Protein AF-A0A2D7RD30-F1 (afdb_monomer_lite)

pLDDT: mean 78.04, std 14.22, range [43.97, 94.5]

Structure (mmCIF, N/CA/C/O backbone):
data_AF-A0A2D7RD30-F1
#
_entry.id   AF-A0A2D7RD30-F1
#
loop_
_atom_site.group_PDB
_atom_site.id
_atom_site.type_symbol
_atom_site.label_atom_id
_atom_site.label_alt_id
_atom_site.label_comp_id
_atom_site.label_asym_id
_atom_site.label_entity_id
_atom_site.label_seq_id
_atom_site.pdbx_PDB_ins_code
_atom_site.Cartn_x
_atom_site.Cartn_y
_atom_site.Cartn_z
_atom_site.occupancy
_atom_site.B_iso_or_equiv
_atom_site.auth_seq_id
_atom_site.auth_comp_id
_atom_site.auth_asym_id
_atom_site.auth_atom_id
_atom_site.pdbx_PDB_model_num
ATOM 1 N N . MET A 1 1 ? 11.809 -2.642 13.396 1.00 43.97 1 MET A N 1
ATOM 2 C CA . MET A 1 1 ? 11.655 -3.099 11.997 1.00 43.97 1 MET A CA 1
ATOM 3 C C . MET A 1 1 ? 10.179 -3.026 11.657 1.00 43.97 1 MET A C 1
ATOM 5 O O . MET A 1 1 ? 9.389 -3.523 12.443 1.00 43.97 1 MET A O 1
ATOM 9 N N . SER A 1 2 ? 9.793 -2.340 10.584 1.00 57.75 2 SER A N 1
ATOM 10 C CA . SER A 1 2 ? 8.385 -2.228 10.182 1.00 57.75 2 SER A CA 1
ATOM 11 C C . SER A 1 2 ? 8.204 -2.974 8.864 1.00 57.75 2 SER A C 1
ATOM 13 O O . SER A 1 2 ? 8.975 -2.753 7.930 1.00 57.75 2 SER A O 1
ATOM 15 N N . ASN A 1 3 ? 7.249 -3.905 8.848 1.00 69.94 3 ASN A N 1
ATOM 16 C CA . ASN A 1 3 ? 7.004 -4.806 7.729 1.00 69.94 3 ASN A CA 1
ATOM 17 C C . ASN A 1 3 ? 6.452 -4.052 6.507 1.00 69.94 3 ASN A C 1
ATOM 19 O O . ASN A 1 3 ? 5.698 -3.090 6.676 1.00 69.94 3 ASN A O 1
ATOM 23 N N . PRO A 1 4 ? 6.808 -4.477 5.282 1.00 72.38 4 PRO A N 1
ATOM 24 C CA . PRO A 1 4 ? 6.204 -3.948 4.065 1.00 72.38 4 PRO A CA 1
ATOM 25 C C . PRO A 1 4 ? 4.689 -4.191 4.075 1.00 72.38 4 PRO A C 1
ATOM 27 O O . PRO A 1 4 ? 4.223 -5.263 4.468 1.00 72.38 4 PRO A O 1
ATOM 30 N N . VAL A 1 5 ? 3.921 -3.188 3.649 1.00 78.75 5 VAL A N 1
ATOM 31 C CA . VAL A 1 5 ? 2.459 -3.268 3.582 1.00 78.75 5 VAL A CA 1
ATOM 32 C C . VAL A 1 5 ? 2.089 -3.771 2.196 1.00 78.75 5 VAL A C 1
ATOM 34 O O . VAL A 1 5 ? 2.338 -3.111 1.187 1.00 78.75 5 VAL A O 1
ATOM 37 N N . ASN A 1 6 ? 1.487 -4.953 2.134 1.00 84.44 6 ASN A N 1
ATOM 38 C CA . ASN A 1 6 ? 1.031 -5.515 0.873 1.00 84.44 6 ASN A CA 1
ATOM 39 C C . ASN A 1 6 ? -0.360 -4.956 0.523 1.00 84.44 6 ASN A C 1
ATOM 41 O O . ASN A 1 6 ? -1.374 -5.356 1.098 1.00 84.44 6 ASN A O 1
ATOM 45 N N . LEU A 1 7 ? -0.388 -4.033 -0.444 1.00 87.12 7 LEU A N 1
ATOM 46 C CA . LEU A 1 7 ? -1.598 -3.337 -0.893 1.00 87.12 7 LEU A CA 1
ATOM 47 C C . LEU A 1 7 ? -2.663 -4.272 -1.489 1.00 87.12 7 LEU A C 1
ATOM 49 O O . LEU A 1 7 ? -3.834 -3.908 -1.492 1.00 87.12 7 LEU A O 1
ATOM 53 N N . ILE A 1 8 ? -2.294 -5.472 -1.953 1.00 86.88 8 ILE A N 1
ATOM 54 C CA . ILE A 1 8 ? -3.251 -6.448 -2.494 1.00 86.88 8 ILE A CA 1
ATOM 55 C C . ILE A 1 8 ? -4.183 -6.955 -1.392 1.00 86.88 8 ILE A C 1
ATOM 57 O O . ILE A 1 8 ? -5.395 -7.010 -1.591 1.00 86.88 8 ILE A O 1
ATOM 61 N N . TYR A 1 9 ? -3.638 -7.265 -0.212 1.00 89.25 9 TYR A N 1
ATOM 62 C CA . TYR A 1 9 ? -4.453 -7.712 0.921 1.00 89.25 9 TYR A CA 1
ATOM 63 C C . TYR A 1 9 ? -5.346 -6.595 1.453 1.00 89.25 9 TYR A C 1
ATOM 65 O O . TYR A 1 9 ? -6.506 -6.835 1.778 1.00 89.25 9 TYR A O 1
ATOM 73 N N . VAL A 1 10 ? -4.829 -5.365 1.501 1.00 89.12 10 VAL A N 1
ATOM 74 C CA . VAL A 1 10 ? -5.628 -4.208 1.918 1.00 89.12 10 VAL A CA 1
ATOM 75 C C . VAL A 1 10 ? -6.781 -3.977 0.943 1.00 89.12 10 VAL A C 1
ATOM 77 O O . VAL A 1 10 ? -7.909 -3.769 1.380 1.00 89.12 10 VAL A O 1
ATOM 80 N N . ARG A 1 11 ? -6.528 -4.080 -0.368 1.00 92.06 11 ARG A N 1
ATOM 81 C CA . ARG A 1 11 ? -7.566 -3.949 -1.392 1.00 92.06 11 ARG A CA 1
ATOM 82 C C . ARG A 1 11 ? -8.661 -4.996 -1.208 1.00 92.06 11 ARG A C 1
ATOM 84 O O . ARG A 1 11 ? -9.823 -4.623 -1.141 1.00 92.06 11 ARG A O 1
ATOM 91 N N . ALA A 1 12 ? -8.286 -6.264 -1.036 1.00 92.00 12 ALA A N 1
ATOM 92 C CA . ALA A 1 12 ? -9.244 -7.346 -0.820 1.00 92.00 12 ALA A CA 1
ATOM 93 C C . ALA A 1 12 ? -10.123 -7.111 0.422 1.00 92.00 12 ALA A C 1
ATOM 95 O O . ALA A 1 12 ? -11.323 -7.369 0.392 1.00 92.00 12 ALA A O 1
ATOM 96 N N . ALA A 1 13 ? -9.550 -6.583 1.508 1.00 92.31 13 ALA A N 1
ATOM 97 C CA . ALA A 1 13 ? -10.309 -6.248 2.711 1.00 92.31 13 ALA A CA 1
ATOM 98 C C . ALA A 1 13 ? -11.282 -5.075 2.487 1.00 92.31 13 ALA A C 1
ATOM 100 O O . ALA A 1 13 ? -12.427 -5.130 2.933 1.00 92.31 13 ALA A O 1
ATOM 101 N N . VAL A 1 14 ? -10.847 -4.030 1.777 1.00 90.94 14 VAL A N 1
ATOM 102 C CA . VAL A 1 14 ? -11.699 -2.880 1.428 1.00 90.94 14 VAL A CA 1
ATOM 103 C C . VAL A 1 14 ? -12.826 -3.301 0.488 1.00 90.94 14 VAL A C 1
ATOM 105 O O . VAL A 1 14 ? -13.975 -2.924 0.710 1.00 90.94 14 VAL A O 1
ATOM 108 N N . GLU A 1 15 ? -12.530 -4.123 -0.514 1.00 94.00 15 GLU A N 1
ATOM 109 C CA . GLU A 1 15 ? -13.515 -4.693 -1.436 1.00 94.00 15 GLU A CA 1
ATOM 110 C C . GLU A 1 15 ? -14.530 -5.564 -0.696 1.00 94.00 15 GLU A C 1
ATOM 112 O O . GLU A 1 15 ? -15.729 -5.413 -0.907 1.00 94.00 15 GLU A O 1
ATOM 117 N N . ALA A 1 16 ? -14.084 -6.413 0.231 1.00 94.50 16 ALA A N 1
ATOM 118 C CA . ALA A 1 16 ? -14.980 -7.249 1.028 1.00 94.50 16 ALA A CA 1
ATOM 119 C C . ALA A 1 16 ? -15.897 -6.429 1.953 1.00 94.50 16 ALA A C 1
ATOM 121 O O . ALA A 1 16 ? -17.039 -6.819 2.187 1.00 94.50 16 ALA A O 1
ATOM 122 N N . ALA A 1 17 ? -15.414 -5.298 2.477 1.00 93.56 17 ALA A N 1
ATOM 123 C CA . ALA A 1 17 ? -16.188 -4.435 3.366 1.00 93.56 17 ALA A CA 1
ATOM 124 C C . ALA A 1 17 ? -17.148 -3.489 2.622 1.00 93.56 17 ALA A C 1
ATOM 126 O O . ALA A 1 17 ? -18.213 -3.167 3.144 1.00 93.56 17 ALA A O 1
ATOM 127 N N . THR A 1 18 ? -16.772 -3.016 1.430 1.00 93.00 18 THR A N 1
ATOM 128 C CA . THR A 1 18 ? -17.495 -1.948 0.709 1.00 93.00 18 THR A CA 1
ATOM 129 C C . THR A 1 18 ? -18.179 -2.410 -0.574 1.00 93.00 18 THR A C 1
ATOM 131 O O . THR A 1 18 ? -19.093 -1.741 -1.048 1.00 93.00 18 THR A O 1
ATOM 134 N N . GLY A 1 19 ? -17.740 -3.526 -1.159 1.00 93.00 19 GLY A N 1
ATOM 135 C CA . GLY A 1 19 ? -18.148 -3.985 -2.488 1.00 93.00 19 GLY A CA 1
ATOM 136 C C . GLY A 1 19 ? -17.563 -3.172 -3.650 1.00 93.00 19 GLY A C 1
ATOM 137 O O . GLY A 1 19 ? -17.965 -3.386 -4.790 1.00 93.00 19 GLY A O 1
ATOM 138 N N . ILE A 1 20 ? -16.650 -2.229 -3.389 1.00 91.00 20 ILE A N 1
ATOM 139 C CA . ILE A 1 20 ? -16.087 -1.330 -4.404 1.00 91.00 20 ILE A CA 1
ATOM 140 C C . ILE A 1 20 ? -14.665 -1.764 -4.751 1.00 91.00 20 ILE A C 1
ATOM 142 O O . ILE A 1 20 ? -13.801 -1.816 -3.877 1.00 91.00 20 ILE A O 1
ATOM 146 N N . GLU A 1 21 ? -14.408 -1.992 -6.040 1.00 90.50 21 GLU A N 1
ATOM 147 C CA . GLU A 1 21 ? -13.056 -2.217 -6.553 1.00 90.50 21 GLU A CA 1
ATOM 148 C C . GLU A 1 21 ? -12.282 -0.892 -6.601 1.00 90.50 21 GLU A C 1
ATOM 150 O O . GLU A 1 21 ? -12.668 0.061 -7.288 1.00 90.50 21 GLU A O 1
ATOM 155 N N . VAL A 1 22 ? -11.179 -0.818 -5.852 1.00 89.25 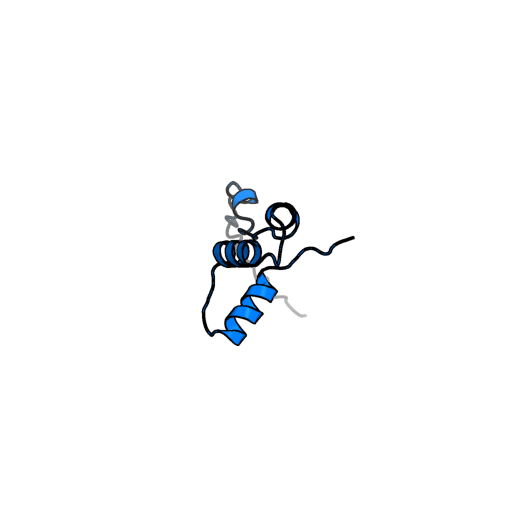22 VAL A N 1
ATOM 156 C CA . VAL A 1 22 ? -10.346 0.388 -5.764 1.00 89.25 22 VAL A CA 1
ATOM 157 C C . VAL A 1 22 ? -8.976 0.111 -6.384 1.00 89.25 22 VAL A C 1
ATOM 159 O O . VAL A 1 22 ? -8.265 -0.793 -5.934 1.00 89.25 22 VAL A O 1
ATOM 162 N N . PRO A 1 23 ? -8.534 0.904 -7.380 1.00 90.88 23 PRO A N 1
ATOM 163 C CA . PRO A 1 23 ? -7.202 0.743 -7.946 1.00 90.88 23 PRO A CA 1
ATOM 164 C C . PRO A 1 23 ? -6.130 1.040 -6.890 1.00 90.88 23 PRO A C 1
ATOM 166 O O . PRO A 1 23 ? -6.281 1.949 -6.070 1.00 90.88 23 PRO A O 1
ATOM 169 N N . LEU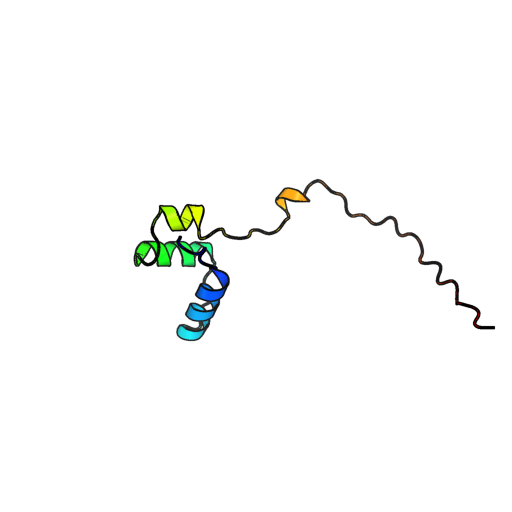 A 1 24 ? -5.018 0.300 -6.932 1.00 89.88 24 LEU A N 1
ATOM 170 C CA . LEU A 1 24 ? -3.972 0.336 -5.896 1.00 89.88 24 LEU A CA 1
ATOM 171 C C . LEU A 1 24 ? -3.385 1.738 -5.671 1.00 89.88 24 LEU A C 1
ATOM 173 O O . LEU A 1 24 ? -3.039 2.088 -4.545 1.00 89.88 24 LEU A O 1
ATOM 177 N N . GLU A 1 25 ? -3.312 2.561 -6.720 1.00 89.94 25 GLU A N 1
ATOM 178 C CA . GLU A 1 25 ? -2.876 3.957 -6.620 1.00 89.94 25 GLU A CA 1
ATOM 179 C C . GLU A 1 25 ? -3.813 4.800 -5.751 1.00 89.94 25 GLU A C 1
ATOM 181 O O . GLU A 1 25 ? -3.347 5.506 -4.854 1.00 89.94 25 GLU A O 1
ATOM 186 N N . LYS A 1 26 ? -5.130 4.684 -5.970 1.00 91.81 26 LYS A N 1
ATOM 187 C CA . LYS A 1 26 ? -6.134 5.382 -5.156 1.00 91.81 26 LYS A CA 1
ATOM 188 C C . LYS A 1 26 ? -6.169 4.838 -3.740 1.00 91.81 26 LYS A C 1
ATOM 190 O O . LYS A 1 26 ? -6.207 5.620 -2.799 1.00 91.81 26 LYS A O 1
ATOM 195 N N . LEU A 1 27 ? -6.083 3.519 -3.578 1.00 91.81 27 LEU A N 1
ATOM 196 C CA . LEU A 1 27 ? -6.036 2.903 -2.256 1.00 91.81 27 LEU A CA 1
ATOM 197 C C . LEU A 1 27 ? -4.854 3.444 -1.445 1.00 91.81 27 LEU A C 1
ATOM 199 O O . LEU A 1 27 ? -5.019 3.829 -0.292 1.00 91.81 27 LEU A O 1
ATOM 203 N N . LYS A 1 28 ? -3.674 3.562 -2.064 1.00 91.06 28 LYS A N 1
ATOM 204 C CA . LYS A 1 28 ? -2.497 4.155 -1.422 1.00 91.06 28 LYS A CA 1
ATOM 205 C C . LYS A 1 28 ? -2.721 5.616 -1.025 1.00 91.06 28 LYS A C 1
ATOM 207 O O . LYS A 1 28 ? -2.270 6.026 0.041 1.00 91.06 28 LYS A O 1
ATOM 212 N N . GLN A 1 29 ? -3.403 6.397 -1.863 1.00 92.12 29 GLN A N 1
ATOM 213 C CA . GLN A 1 29 ? -3.764 7.779 -1.532 1.00 92.12 29 GLN A CA 1
ATOM 214 C C . GLN A 1 29 ? -4.725 7.846 -0.344 1.00 92.12 29 GLN A C 1
ATOM 216 O O . GLN A 1 29 ? -4.480 8.631 0.566 1.00 92.12 29 GLN A O 1
ATOM 221 N N . TYR A 1 30 ? -5.754 6.997 -0.304 1.00 93.12 30 TYR A N 1
ATOM 222 C CA . TYR A 1 30 ? -6.694 6.943 0.818 1.00 93.12 30 TYR A CA 1
ATOM 223 C C . TYR A 1 30 ? -5.999 6.556 2.122 1.00 93.12 30 TYR A C 1
ATOM 225 O O . TYR A 1 30 ? -6.167 7.236 3.127 1.00 93.12 30 TYR A O 1
ATOM 233 N N . LEU A 1 31 ? -5.129 5.543 2.101 1.00 91.00 31 LEU A N 1
ATOM 234 C CA . LEU A 1 31 ? -4.346 5.156 3.279 1.00 91.00 31 LEU A CA 1
ATOM 235 C C . LEU A 1 31 ? -3.466 6.303 3.803 1.00 91.00 31 LEU A C 1
ATOM 237 O O . LEU A 1 31 ? -3.272 6.426 5.010 1.00 91.00 31 LEU A O 1
ATOM 241 N N . LEU A 1 32 ? -2.928 7.135 2.907 1.00 92.50 32 LEU A N 1
ATOM 242 C CA . LEU A 1 32 ? -2.128 8.301 3.277 1.00 92.50 32 LEU A CA 1
ATOM 243 C C . LEU A 1 32 ? -2.998 9.430 3.853 1.00 92.50 32 LEU A C 1
ATOM 245 O O . LEU A 1 32 ? -2.602 10.062 4.828 1.00 92.50 32 LEU A O 1
ATOM 249 N N . GLN A 1 33 ? -4.168 9.678 3.260 1.00 93.50 33 GLN A N 1
ATOM 250 C CA . GLN A 1 33 ? -5.121 10.702 3.706 1.00 93.50 33 GLN A CA 1
ATOM 251 C C . GLN A 1 33 ? -5.702 10.386 5.088 1.00 93.50 33 GLN A C 1
ATOM 253 O O . GLN A 1 33 ? -5.784 11.276 5.928 1.00 93.50 33 GLN A O 1
ATOM 258 N N . GLU A 1 34 ? -6.023 9.118 5.341 1.00 91.75 34 GLU A N 1
ATOM 259 C CA . GLU A 1 34 ? -6.522 8.624 6.632 1.00 91.75 34 GLU A CA 1
ATOM 260 C C . GLU A 1 34 ? -5.403 8.463 7.683 1.00 91.75 34 GLU A C 1
ATOM 262 O O . GLU A 1 34 ? -5.662 8.100 8.828 1.00 91.75 34 GLU A O 1
ATOM 267 N N . GLY A 1 35 ? -4.137 8.709 7.316 1.00 90.12 35 GLY A N 1
ATOM 268 C CA . GLY A 1 35 ? -2.992 8.621 8.229 1.00 90.12 35 GLY A CA 1
ATOM 269 C C . GLY A 1 35 ? -2.596 7.196 8.634 1.00 90.12 35 GLY A C 1
ATOM 270 O O . GLY A 1 35 ? -1.824 7.021 9.575 1.00 90.12 35 GLY A O 1
ATOM 271 N N . LEU A 1 36 ? -3.089 6.175 7.925 1.00 89.56 36 LEU A N 1
ATOM 272 C CA . LEU A 1 36 ? -2.758 4.762 8.155 1.00 89.56 36 LEU A CA 1
ATOM 273 C C . LEU A 1 36 ? -1.335 4.413 7.705 1.00 89.56 36 LEU A C 1
ATOM 275 O O . LEU A 1 36 ? -0.737 3.463 8.210 1.00 89.56 36 LEU A O 1
ATOM 279 N N . ILE A 1 37 ? -0.799 5.175 6.751 1.00 89.94 37 ILE A N 1
ATOM 280 C CA . ILE A 1 37 ? 0.596 5.103 6.314 1.00 89.94 37 ILE A CA 1
ATOM 281 C C . ILE A 1 37 ? 1.199 6.503 6.275 1.00 89.94 37 ILE A C 1
ATOM 283 O O . ILE A 1 37 ? 0.523 7.486 5.975 1.00 89.94 37 ILE A O 1
ATOM 287 N N . THR A 1 38 ? 2.501 6.602 6.517 1.00 89.94 38 THR A N 1
ATOM 288 C CA . THR A 1 38 ? 3.241 7.859 6.338 1.00 89.94 38 THR A CA 1
ATOM 289 C C . THR A 1 38 ? 3.678 8.061 4.877 1.00 89.94 38 THR A C 1
ATOM 291 O O . THR A 1 38 ? 3.794 7.088 4.123 1.00 89.94 38 THR A O 1
ATOM 294 N N . PRO A 1 39 ? 4.024 9.295 4.451 1.00 88.12 39 PRO A N 1
ATOM 295 C CA . PRO A 1 39 ? 4.579 9.542 3.114 1.00 88.12 39 PRO A CA 1
ATOM 296 C C . PRO A 1 39 ? 5.834 8.707 2.819 1.00 88.12 39 PRO A C 1
ATOM 298 O O . PRO A 1 39 ? 6.044 8.246 1.697 1.00 88.12 39 PRO A O 1
ATOM 301 N N . TYR A 1 40 ? 6.657 8.475 3.847 1.00 88.38 40 TYR A N 1
ATOM 302 C CA . TYR A 1 40 ? 7.830 7.612 3.759 1.00 88.38 40 TYR A CA 1
ATOM 303 C C . TYR A 1 40 ? 7.433 6.163 3.439 1.00 88.38 40 TYR A C 1
ATOM 305 O O . TYR A 1 40 ? 8.003 5.525 2.555 1.00 88.38 40 TYR A O 1
ATOM 313 N N . GLU A 1 41 ? 6.405 5.644 4.101 1.00 85.94 41 GLU A N 1
ATOM 314 C CA . GLU A 1 41 ? 5.922 4.276 3.905 1.00 85.94 41 GLU A CA 1
ATOM 315 C C . GLU A 1 41 ? 5.203 4.091 2.573 1.00 85.94 41 GLU A C 1
ATOM 317 O O . GLU A 1 41 ? 5.394 3.071 1.911 1.00 85.94 41 GLU A O 1
ATOM 322 N N . ALA A 1 42 ? 4.468 5.103 2.119 1.00 85.56 42 ALA A N 1
ATOM 323 C CA . ALA A 1 42 ? 3.851 5.110 0.797 1.00 85.56 42 ALA A CA 1
ATOM 324 C C . ALA A 1 42 ? 4.884 5.010 -0.343 1.00 85.56 42 ALA A C 1
ATOM 326 O O . ALA A 1 42 ? 4.563 4.520 -1.430 1.00 85.56 42 ALA A O 1
ATOM 327 N N . LYS A 1 43 ? 6.119 5.476 -0.108 1.00 84.31 43 LYS A N 1
ATOM 328 C CA . LYS A 1 43 ? 7.223 5.411 -1.074 1.00 84.31 43 LYS A CA 1
ATOM 329 C C . LYS A 1 43 ? 8.051 4.133 -0.945 1.00 84.31 43 LYS A C 1
ATOM 331 O O . LYS A 1 43 ? 8.417 3.551 -1.959 1.00 84.31 43 LYS A O 1
ATOM 336 N N . HIS A 1 44 ? 8.356 3.711 0.280 1.00 85.56 44 HIS A N 1
ATOM 337 C CA . HIS A 1 44 ? 9.343 2.654 0.528 1.00 85.56 44 HIS A CA 1
ATOM 338 C C . HIS A 1 44 ? 8.742 1.302 0.918 1.00 85.56 44 HIS A C 1
ATOM 340 O O . HIS A 1 44 ? 9.415 0.285 0.788 1.00 85.56 44 HIS A O 1
ATOM 346 N N . LYS A 1 45 ? 7.496 1.273 1.400 1.00 83.31 45 LYS A N 1
ATOM 347 C CA . LYS A 1 45 ? 6.859 0.065 1.952 1.00 83.31 45 LYS A CA 1
ATOM 348 C C . LYS A 1 45 ? 5.584 -0.362 1.233 1.00 83.31 45 LYS A C 1
ATOM 350 O O . LYS A 1 45 ? 5.093 -1.446 1.524 1.00 83.31 45 LYS A O 1
ATOM 355 N N . CYS A 1 46 ? 5.079 0.456 0.309 1.00 81.56 46 CYS A N 1
ATOM 356 C CA . CYS A 1 46 ? 3.872 0.188 -0.477 1.00 81.56 46 CYS A CA 1
ATOM 357 C C . CYS A 1 46 ? 4.158 0.239 -1.996 1.00 81.56 46 CYS A C 1
ATOM 359 O O . CYS A 1 46 ? 3.572 1.076 -2.696 1.00 81.56 46 CYS A O 1
ATOM 361 N N . PRO A 1 47 ? 5.098 -0.572 -2.526 1.00 81.75 47 PRO A N 1
ATOM 362 C CA . PRO A 1 47 ? 5.367 -0.593 -3.959 1.00 81.75 47 PRO A CA 1
ATOM 363 C C . PRO A 1 47 ? 4.154 -1.144 -4.716 1.00 81.75 47 PRO A C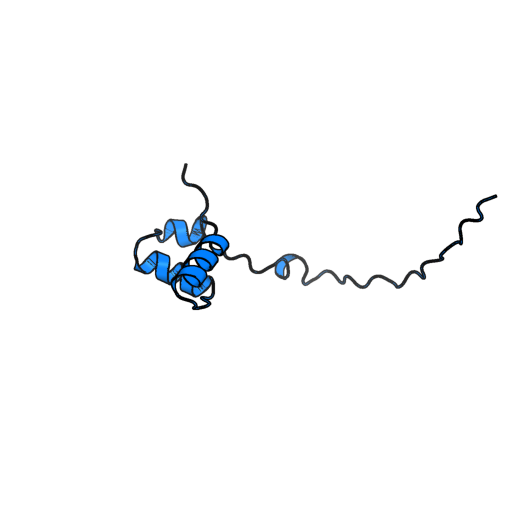 1
ATOM 365 O O . PRO A 1 47 ? 3.560 -2.148 -4.323 1.00 81.75 47 PRO A O 1
ATOM 368 N N . ILE A 1 48 ? 3.790 -0.483 -5.813 1.00 81.81 48 ILE A N 1
ATOM 369 C CA . ILE A 1 48 ? 2.775 -0.984 -6.741 1.00 81.81 48 ILE A CA 1
ATOM 370 C C . ILE A 1 48 ? 3.517 -1.817 -7.775 1.00 81.81 48 ILE A C 1
ATOM 372 O O . ILE A 1 48 ? 4.371 -1.302 -8.494 1.00 81.81 48 ILE A O 1
ATOM 376 N N . PHE A 1 49 ? 3.226 -3.112 -7.812 1.00 76.94 49 PHE A N 1
ATOM 377 C CA . PHE A 1 49 ? 3.796 -4.002 -8.809 1.00 76.94 49 PHE A CA 1
ATOM 378 C C . PHE A 1 49 ? 3.133 -3.729 -10.162 1.00 76.94 49 PHE A C 1
ATOM 380 O O . PHE A 1 49 ? 1.940 -3.970 -10.328 1.00 76.94 49 PHE A O 1
ATOM 387 N N . THR A 1 50 ? 3.901 -3.215 -11.120 1.00 76.12 50 THR A N 1
ATOM 388 C CA . THR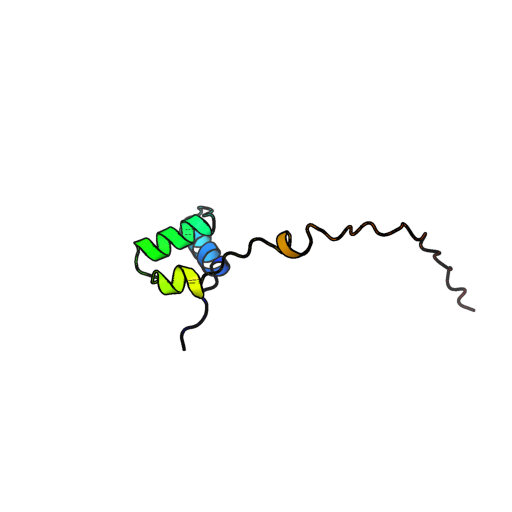 A 1 50 ? 3.439 -2.887 -12.479 1.00 76.12 50 THR A CA 1
ATOM 389 C C . THR A 1 50 ? 3.738 -3.997 -13.494 1.00 76.12 50 THR A C 1
ATOM 391 O O . THR A 1 50 ? 3.592 -3.793 -14.697 1.00 76.12 50 THR A O 1
ATOM 394 N N . GLY A 1 51 ? 4.134 -5.184 -13.022 1.00 70.00 51 GLY A N 1
ATOM 395 C CA . GLY A 1 51 ? 4.559 -6.295 -13.868 1.00 70.00 51 GLY A CA 1
ATOM 396 C C . GLY A 1 51 ? 6.051 -6.265 -14.191 1.00 70.00 51 GLY A C 1
ATOM 397 O O . GLY A 1 51 ? 6.798 -5.402 -13.732 1.00 70.00 51 GLY A O 1
ATOM 398 N N . TYR A 1 52 ? 6.483 -7.224 -15.010 1.00 73.06 52 TYR A N 1
ATOM 399 C CA . TYR A 1 52 ? 7.865 -7.305 -15.480 1.00 73.06 52 TYR A CA 1
ATOM 400 C C . TYR A 1 52 ? 8.091 -6.651 -16.847 1.00 73.06 52 TYR A C 1
ATOM 402 O O . TYR A 1 52 ? 9.208 -6.686 -17.350 1.00 73.06 52 TYR A O 1
ATOM 410 N N . GLY A 1 53 ? 7.052 -6.050 -17.437 1.00 67.94 53 GLY A N 1
ATOM 411 C CA . GLY A 1 53 ? 7.112 -5.409 -18.754 1.00 67.94 53 GLY A CA 1
ATOM 412 C C . GLY A 1 53 ? 8.369 -4.555 -18.940 1.00 67.94 53 GLY A C 1
ATOM 413 O O . GLY A 1 53 ? 9.149 -4.864 -19.827 1.00 67.94 53 GLY A O 1
ATOM 414 N N . PRO A 1 54 ? 8.675 -3.598 -18.044 1.00 68.38 54 PRO A N 1
ATOM 415 C CA . PRO A 1 54 ? 9.875 -2.764 -18.153 1.00 68.38 54 PRO A CA 1
ATOM 416 C C . PRO A 1 54 ? 11.216 -3.517 -18.208 1.00 68.38 54 PRO A C 1
ATOM 418 O O . PRO A 1 54 ? 12.192 -2.960 -18.697 1.00 68.38 54 PRO A O 1
ATOM 421 N N . TYR A 1 55 ? 11.279 -4.750 -17.701 1.00 65.75 55 TYR A N 1
ATOM 422 C CA . TYR A 1 55 ? 12.485 -5.584 -17.700 1.00 65.75 55 TYR A CA 1
ATOM 423 C C . TYR A 1 55 ? 12.584 -6.494 -18.929 1.00 65.75 55 TYR A C 1
ATOM 425 O O . TYR A 1 55 ? 13.683 -6.902 -19.278 1.00 65.75 55 TYR A O 1
ATOM 433 N N . TYR A 1 56 ? 11.458 -6.764 -19.591 1.00 65.06 56 TYR A N 1
ATOM 434 C CA . TYR A 1 56 ? 11.347 -7.699 -20.712 1.00 65.06 56 TYR A CA 1
ATOM 435 C C . TYR A 1 56 ? 10.887 -7.038 -22.021 1.00 65.06 56 TYR A C 1
ATOM 437 O O . TYR A 1 56 ? 10.757 -7.716 -23.032 1.00 65.06 56 TYR A O 1
ATOM 445 N N . SER A 1 57 ? 10.676 -5.715 -22.049 1.00 61.66 57 SER A N 1
ATOM 446 C CA . SER A 1 57 ? 10.237 -4.974 -23.246 1.00 61.66 57 SER A CA 1
ATOM 447 C C . SER A 1 57 ? 11.174 -5.101 -24.455 1.00 61.66 57 SER A C 1
ATOM 449 O O . SER A 1 57 ? 10.763 -4.764 -25.560 1.00 61.66 57 SER A O 1
ATOM 451 N N . ASN A 1 58 ? 12.423 -5.532 -24.251 1.00 60.00 58 ASN A N 1
ATOM 452 C CA . ASN A 1 58 ? 13.428 -5.686 -25.305 1.00 60.00 58 ASN A CA 1
ATOM 453 C C . ASN A 1 58 ? 13.745 -7.152 -25.639 1.00 60.00 58 ASN A C 1
ATOM 455 O O . ASN A 1 58 ? 14.603 -7.391 -26.486 1.00 60.00 58 ASN A O 1
ATOM 459 N N . GLU A 1 59 ? 13.113 -8.120 -24.974 1.00 58.19 59 GLU A N 1
ATOM 460 C CA . GLU A 1 59 ? 13.345 -9.536 -25.251 1.00 58.19 59 GLU A CA 1
ATOM 461 C C . GLU A 1 59 ? 12.222 -10.059 -26.151 1.00 58.19 59 GLU A C 1
ATOM 463 O O . GLU A 1 59 ? 11.052 -10.112 -25.774 1.00 58.19 59 GLU A O 1
ATOM 468 N N . ASP A 1 60 ? 12.591 -10.380 -27.391 1.00 59.12 60 ASP A N 1
ATOM 469 C CA . ASP A 1 60 ? 11.744 -11.091 -28.337 1.00 59.12 60 ASP A CA 1
ATOM 470 C C . ASP A 1 60 ? 11.655 -12.555 -27.882 1.00 59.12 60 ASP A C 1
ATOM 472 O O . ASP A 1 60 ? 12.603 -13.323 -28.023 1.00 59.12 60 ASP A O 1
ATOM 476 N N . PHE A 1 61 ? 10.529 -12.925 -27.269 1.00 58.88 61 PHE A N 1
ATOM 477 C CA . PHE A 1 61 ? 10.235 -14.304 -26.859 1.00 58.88 61 PHE A CA 1
ATOM 478 C C . PHE A 1 61 ? 9.591 -15.113 -27.991 1.00 58.88 61 PHE A C 1
ATOM 480 O O . PHE A 1 61 ? 8.807 -16.028 -27.722 1.00 58.88 61 PHE A O 1
ATOM 487 N N . SER A 1 62 ? 9.870 -14.779 -29.254 1.00 61.75 62 SER A N 1
ATOM 488 C CA . SER A 1 62 ? 9.569 -15.681 -30.358 1.00 61.75 62 SER A CA 1
ATOM 489 C C . SER A 1 62 ? 10.345 -16.978 -30.141 1.00 61.75 62 SER A C 1
ATOM 491 O O . SER A 1 62 ? 11.556 -17.079 -30.314 1.00 61.75 62 SER A O 1
ATOM 493 N 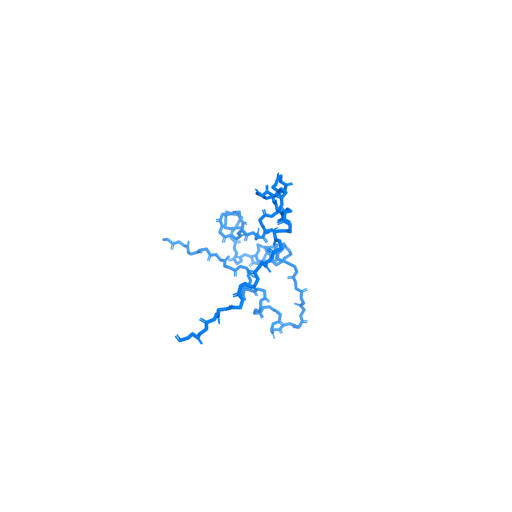N . VAL A 1 63 ? 9.625 -17.997 -29.684 1.00 62.94 63 VAL A N 1
ATOM 494 C CA . VAL A 1 63 ? 10.078 -19.369 -29.834 1.00 62.94 63 VAL A CA 1
ATOM 495 C C . VAL A 1 63 ? 10.099 -19.637 -31.332 1.00 62.94 63 VAL A C 1
ATOM 497 O O . VAL A 1 63 ? 9.047 -19.619 -31.971 1.00 62.94 63 VAL A O 1
ATOM 500 N N . ASP A 1 64 ? 11.283 -19.860 -31.906 1.00 65.12 64 ASP A N 1
ATOM 501 C CA . ASP A 1 64 ? 11.361 -20.587 -33.169 1.00 65.12 64 ASP A CA 1
ATOM 502 C C . ASP A 1 64 ? 10.543 -21.861 -32.952 1.00 65.12 64 ASP A C 1
ATOM 504 O O . ASP A 1 64 ? 10.847 -22.633 -32.034 1.00 65.12 64 ASP A O 1
ATOM 508 N N . GLU A 1 65 ? 9.463 -22.030 -33.722 1.00 60.56 65 GLU A N 1
ATOM 509 C CA . GLU A 1 65 ? 8.633 -23.231 -33.726 1.00 60.56 65 GLU A CA 1
ATOM 510 C C . GLU A 1 65 ? 9.529 -24.401 -34.128 1.00 60.56 65 GLU A C 1
ATOM 512 O O . GLU A 1 65 ? 9.604 -24.808 -35.284 1.00 60.56 65 GLU A O 1
ATOM 517 N N . THR A 1 66 ? 10.277 -24.927 -33.166 1.00 64.44 66 THR A N 1
ATOM 518 C CA . THR A 1 66 ? 10.968 -26.190 -33.298 1.00 64.44 66 THR A CA 1
ATOM 519 C C . THR A 1 66 ? 9.838 -27.203 -33.316 1.00 64.44 66 THR A C 1
ATOM 521 O O . THR A 1 66 ? 9.138 -27.333 -32.306 1.00 64.44 66 THR A O 1
ATOM 524 N N . PRO A 1 67 ? 9.573 -27.867 -34.456 1.00 64.06 67 PRO A N 1
ATOM 525 C CA . PRO A 1 67 ? 8.518 -28.854 -34.497 1.00 64.06 67 PRO A CA 1
ATOM 526 C C . PRO A 1 67 ? 8.862 -29.886 -33.431 1.00 64.06 67 PRO A C 1
ATOM 528 O O . PRO A 1 67 ? 9.940 -30.482 -33.465 1.00 64.06 67 PRO A O 1
ATOM 531 N N . LEU A 1 68 ? 7.970 -30.035 -32.450 1.00 62.34 68 LEU A N 1
ATOM 532 C CA . LEU A 1 68 ? 8.045 -31.110 -31.478 1.00 62.34 68 LEU A CA 1
ATOM 533 C C . LEU A 1 68 ? 7.974 -32.401 -32.287 1.00 62.34 68 LEU A C 1
ATOM 535 O O . LEU A 1 68 ? 6.892 -32.860 -32.655 1.00 62.34 68 LEU A O 1
ATOM 539 N N . LEU A 1 69 ? 9.135 -32.968 -32.608 1.00 62.19 69 LEU A N 1
ATOM 540 C CA . LEU A 1 69 ? 9.228 -34.360 -32.987 1.00 62.19 69 LEU A CA 1
ATOM 541 C C . LEU A 1 69 ? 8.835 -35.131 -31.731 1.00 62.19 69 LEU A C 1
ATOM 543 O O . LEU A 1 69 ? 9.674 -35.457 -30.896 1.00 62.19 69 LEU A O 1
ATOM 547 N N . LEU A 1 70 ? 7.529 -35.367 -31.591 1.00 63.62 70 LEU A N 1
ATOM 548 C CA . LEU A 1 70 ? 6.987 -36.498 -30.860 1.00 63.62 70 LEU A CA 1
ATOM 549 C C . LEU A 1 70 ? 7.603 -37.733 -31.518 1.00 63.62 70 LEU A C 1
ATOM 551 O O . LEU A 1 70 ? 7.065 -38.296 -32.466 1.00 63.62 70 LEU A O 1
ATOM 555 N N . GLN A 1 71 ? 8.811 -38.086 -31.086 1.00 61.28 71 GLN A N 1
ATOM 556 C CA . GLN A 1 71 ? 9.288 -39.442 -31.231 1.00 61.28 71 GLN A CA 1
ATOM 557 C C . GLN A 1 71 ? 8.369 -40.245 -30.328 1.00 61.28 71 GLN A C 1
ATOM 559 O O . GLN A 1 71 ? 8.494 -40.192 -29.108 1.00 61.28 71 GLN A O 1
ATOM 564 N N . ASP A 1 72 ? 7.377 -40.884 -30.946 1.00 56.34 72 ASP A N 1
ATOM 565 C CA . ASP A 1 72 ? 6.621 -41.955 -30.322 1.00 56.34 72 ASP A CA 1
ATOM 566 C C . ASP A 1 72 ? 7.649 -42.923 -29.734 1.00 56.34 72 ASP A C 1
ATOM 568 O O . ASP A 1 72 ? 8.350 -43.627 -30.468 1.00 56.34 72 ASP A O 1
ATOM 572 N N . ASP A 1 73 ? 7.801 -42.881 -28.411 1.00 56.34 73 ASP A N 1
ATOM 573 C CA . ASP A 1 73 ? 8.613 -43.827 -27.671 1.00 56.34 73 ASP A CA 1
ATOM 574 C C . ASP A 1 73 ? 8.102 -45.225 -28.022 1.00 56.34 73 ASP A C 1
ATOM 576 O O . ASP A 1 73 ? 7.017 -45.656 -27.618 1.00 56.34 73 ASP A O 1
ATOM 580 N N . VAL A 1 74 ? 8.892 -45.933 -28.826 1.00 54.44 74 VAL A N 1
ATOM 581 C CA . VAL A 1 74 ? 8.742 -47.361 -29.057 1.00 54.44 74 VAL A CA 1
ATOM 582 C C . VAL A 1 74 ? 9.065 -48.038 -27.728 1.00 54.44 74 VAL A C 1
ATOM 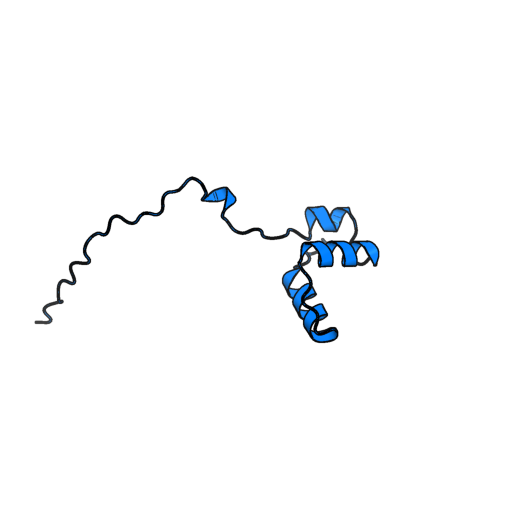584 O O . VAL A 1 74 ? 10.219 -48.341 -27.434 1.00 54.44 74 VAL A O 1
ATOM 587 N N . PHE A 1 75 ? 8.040 -48.268 -26.912 1.00 53.16 75 PHE A N 1
ATOM 588 C CA . PHE A 1 75 ? 8.111 -49.237 -25.826 1.00 53.16 75 PHE A CA 1
ATOM 589 C C . PHE A 1 75 ? 8.208 -50.638 -26.454 1.00 53.16 75 PHE A C 1
ATOM 591 O O . PHE A 1 75 ? 7.194 -51.214 -26.853 1.00 53.16 75 PHE A O 1
ATOM 598 N N . GLN A 1 76 ? 9.435 -51.155 -26.589 1.00 50.34 76 GLN A N 1
ATOM 599 C CA . GLN A 1 76 ? 9.709 -52.595 -26.684 1.00 50.34 76 GLN A CA 1
ATOM 600 C C . GLN A 1 76 ? 10.080 -53.142 -25.310 1.00 50.34 76 GLN A C 1
ATOM 602 O O . GLN A 1 76 ? 10.863 -52.465 -24.604 1.00 50.34 76 GLN A O 1
#

Sequence (76 aa):
MSNPVNLIYVRAAVEAATGIEVPLEKLKQYLLQEGLITPYEAKHKCPIFTGYGPYYSNEDFSVDETPLLLQDDVFQ

Radius of gyration: 22.22 Å; chains: 1; bounding box: 32×63×46 Å

Foldseek 3Di:
DDAADELVVVQVVCCVVPVDRDPSVVSLVVCCVVVVDDPVNSPPRYDDPPDCCVVCVPPDPPDPCPPPPPPVPPPD

Secondary structure (DSSP, 8-state):
------HHHHHHHHHHHH-----HHHHHHHHHHTTSS-HHHHHHT------SHHHHTT------------------